Protein AF-A0A670Z2G1-F1 (afdb_monomer)

Foldseek 3Di:
DPVVVVVVVPDPVVVVVVVPPDDPDDDDPPPPPPPPDDDPDDADPVRVLVPDDQPDDDPPVCVDPVNPVVDDPHRDRPCVPPDDDPVVVVVVVPDDDDPVPPDDDPPDDPDPDPPPPDDDDDDDDD

Solvent-accessible surface area (backbone atoms only — not comparable to full-atom values): 9017 Å² total; per-residue (Å²): 127,70,69,65,56,58,56,68,71,71,39,68,68,57,60,48,56,72,72,61,80,75,71,98,62,76,75,72,82,66,74,78,69,75,84,68,80,70,70,92,83,76,72,54,73,68,57,52,59,70,70,63,66,77,89,62,78,80,59,74,85,57,71,39,78,90,36,59,90,76,56,66,93,66,75,77,75,65,66,90,79,50,81,77,51,73,71,52,50,53,49,60,75,65,58,76,77,58,81,85,74,50,84,73,77,81,87,68,77,81,75,76,78,77,83,77,77,76,88,74,84,84,82,83,83,134

InterPro domains:
  IPR051640 GRB10-interacting GYF [PTHR14445] (9-104)

Secondary structure (DSSP, 8-state):
--HHHHHHHS-HHHHHHHH--S-----------------S----HHHHHHT--TTPPPPGGGSSGGGTTT--SS-PPPGGGSPPPHHHHHHHHH-SS-GGGSPPPP-SPPPP--------PPPPP-

pLDDT: mean 70.41, std 14.13, range [41.78, 93.75]

Nearest PDB structures (foldseek):
  5nvl-assembly2_D  TM=9.407E-01  e=3.966E-06  Homo sapiens
  5nvk-assembly2_D  TM=8.586E-01  e=1.618E-06  Homo sapiens
  5nvk-assembly4_H  TM=9.263E-01  e=7.905E-06  Homo sapiens
  5nvl-assembly1_B  TM=8.855E-01  e=6.886E-06  Homo sapiens

Organism: Pseudonaja textilis (NCBI:txid8673)

Mean predicted aligned error: 20.41 Å

Structure (mmCIF, N/CA/C/O backbone):
data_AF-A0A670Z2G1-F1
#
_entry.id   AF-A0A670Z2G1-F1
#
loop_
_atom_site.group_PDB
_atom_site.id
_atom_site.type_symbol
_atom_site.label_atom_id
_atom_site.label_alt_id
_atom_site.label_comp_id
_atom_site.label_asym_id
_atom_site.label_entity_id
_atom_site.label_seq_id
_atom_site.pdbx_PDB_ins_code
_atom_site.Cartn_x
_atom_site.Cartn_y
_atom_site.Cartn_z
_atom_site.occupancy
_atom_site.B_iso_or_equiv
_atom_site.auth_seq_id
_atom_site.auth_comp_id
_atom_site.auth_asym_id
_atom_site.auth_atom_id
_atom_site.pdbx_PDB_model_num
ATOM 1 N N . PRO A 1 1 ? 2.147 -3.084 -48.304 1.00 54.62 1 PRO A N 1
ATOM 2 C CA . PRO A 1 1 ? 3.309 -3.856 -47.788 1.00 54.62 1 PRO A CA 1
ATOM 3 C C . PRO A 1 1 ? 3.455 -3.885 -46.248 1.00 54.62 1 PRO A C 1
ATOM 5 O O . PRO A 1 1 ? 4.021 -4.847 -45.749 1.00 54.62 1 PRO A O 1
ATOM 8 N N . PHE A 1 2 ? 2.927 -2.908 -45.490 1.00 55.69 2 PHE A N 1
ATOM 9 C CA . PHE A 1 2 ? 3.075 -2.861 -44.018 1.00 55.69 2 PHE A CA 1
ATOM 10 C C . PHE A 1 2 ? 2.085 -3.728 -43.213 1.00 55.69 2 PHE A C 1
ATOM 12 O O . PHE A 1 2 ? 2.435 -4.209 -42.143 1.00 55.69 2 PHE A O 1
ATOM 19 N N . LEU A 1 3 ? 0.885 -4.008 -43.733 1.00 57.75 3 LEU A N 1
ATOM 20 C CA . LEU A 1 3 ? -0.133 -4.793 -43.010 1.00 57.75 3 LEU A CA 1
ATOM 21 C C . LEU A 1 3 ? 0.187 -6.299 -42.922 1.00 57.75 3 LEU A C 1
ATOM 23 O O . LEU A 1 3 ? -0.187 -6.958 -41.955 1.00 57.75 3 LEU A O 1
ATOM 27 N N . ASN A 1 4 ? 0.940 -6.838 -43.887 1.00 52.47 4 ASN A N 1
ATOM 28 C CA . ASN A 1 4 ? 1.368 -8.243 -43.864 1.00 52.47 4 ASN A CA 1
ATOM 29 C C . ASN A 1 4 ? 2.418 -8.527 -42.778 1.00 52.47 4 ASN A C 1
ATOM 31 O O . ASN A 1 4 ? 2.541 -9.666 -42.334 1.00 52.47 4 ASN A O 1
ATOM 35 N N . LEU A 1 5 ? 3.154 -7.506 -42.323 1.00 57.09 5 LEU A N 1
ATOM 36 C CA . LEU A 1 5 ? 4.192 -7.666 -41.305 1.00 57.09 5 LEU A CA 1
ATOM 37 C C . LEU A 1 5 ? 3.592 -7.730 -39.890 1.00 57.09 5 LEU A C 1
ATOM 39 O O . LEU A 1 5 ? 4.021 -8.547 -39.078 1.00 57.09 5 LEU A O 1
ATOM 43 N N . THR A 1 6 ? 2.543 -6.946 -39.623 1.00 55.53 6 THR A N 1
ATOM 44 C CA . THR A 1 6 ? 1.823 -6.940 -38.337 1.00 55.53 6 THR A CA 1
ATOM 45 C C . THR A 1 6 ? 1.049 -8.241 -38.106 1.00 55.53 6 THR A C 1
ATOM 47 O O . THR A 1 6 ? 1.092 -8.803 -37.011 1.00 55.53 6 THR A O 1
ATOM 50 N N . LEU A 1 7 ? 0.403 -8.782 -39.146 1.00 54.94 7 LEU A N 1
ATOM 51 C CA . LEU A 1 7 ? -0.327 -10.053 -39.046 1.00 54.94 7 LEU A CA 1
ATOM 52 C C . LEU A 1 7 ? 0.622 -11.245 -38.826 1.00 54.94 7 LEU A C 1
ATOM 54 O O . LEU A 1 7 ? 0.305 -12.178 -38.089 1.00 54.94 7 LEU A O 1
ATOM 58 N N . ALA A 1 8 ? 1.822 -11.190 -39.412 1.00 56.38 8 ALA A N 1
ATOM 59 C CA . ALA A 1 8 ? 2.840 -12.218 -39.241 1.00 56.38 8 ALA A CA 1
ATOM 60 C C . ALA A 1 8 ? 3.431 -12.255 -37.817 1.00 56.38 8 ALA A C 1
ATOM 62 O O . 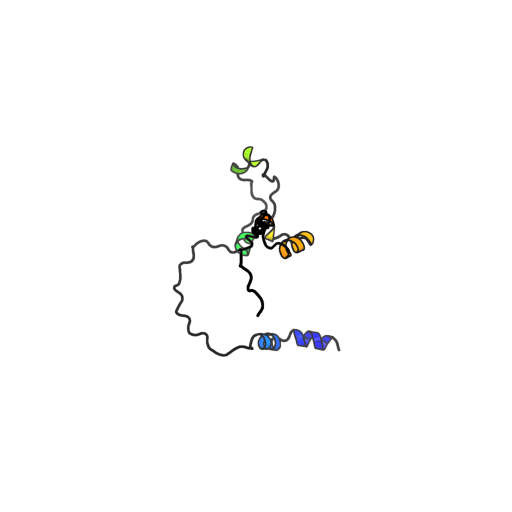ALA A 1 8 ? 3.968 -13.289 -37.418 1.00 56.38 8 ALA A O 1
ATOM 63 N N . PHE A 1 9 ? 3.343 -11.166 -37.044 1.00 59.88 9 PHE A N 1
ATOM 64 C CA . PHE A 1 9 ? 3.830 -11.120 -35.660 1.00 59.88 9 PHE A CA 1
ATOM 65 C C . PHE A 1 9 ? 2.789 -11.613 -34.639 1.00 59.88 9 PHE A C 1
ATOM 67 O O . PHE A 1 9 ? 3.158 -12.183 -33.619 1.00 59.88 9 PHE A O 1
ATOM 74 N N . SER A 1 10 ? 1.492 -11.481 -34.942 1.00 63.66 10 SER A N 1
ATOM 75 C CA . SER A 1 10 ? 0.395 -11.819 -34.016 1.00 63.66 10 SER A CA 1
ATOM 76 C C . SER A 1 10 ? -0.200 -13.227 -34.214 1.00 63.66 10 SER A C 1
ATOM 78 O O . SER A 1 10 ? -1.226 -13.568 -33.631 1.00 63.66 10 SER A O 1
ATOM 80 N N . SER A 1 11 ? 0.409 -14.082 -35.047 1.00 66.31 11 SER A N 1
ATOM 81 C CA . SER A 1 11 ? -0.105 -15.443 -35.252 1.00 66.31 11 SER A CA 1
ATOM 82 C C . SER A 1 11 ? 0.158 -16.332 -34.022 1.00 66.31 11 SER A C 1
ATOM 84 O O . SER A 1 11 ? 1.325 -16.540 -33.663 1.00 66.31 11 SER A O 1
ATOM 86 N N . PRO A 1 12 ? -0.878 -16.954 -33.420 1.00 69.44 12 PRO A N 1
ATOM 87 C CA . PRO A 1 12 ? -0.721 -17.840 -32.261 1.00 69.44 12 PRO A CA 1
ATOM 88 C C . PRO A 1 12 ? 0.230 -19.021 -32.508 1.00 69.44 12 PRO A C 1
ATOM 90 O O . PRO A 1 12 ? 0.868 -19.520 -31.581 1.00 69.44 12 PRO A O 1
ATOM 93 N N . ALA A 1 13 ? 0.367 -19.455 -33.766 1.00 66.38 13 ALA A N 1
ATOM 94 C CA . ALA A 1 13 ? 1.263 -20.540 -34.153 1.00 66.38 13 ALA A CA 1
ATOM 95 C C . ALA A 1 13 ? 2.753 -20.165 -34.016 1.00 66.38 13 ALA A C 1
ATOM 97 O O . ALA A 1 13 ? 3.558 -21.022 -33.654 1.00 66.38 13 ALA A O 1
ATOM 98 N N . ARG A 1 14 ? 3.131 -18.893 -34.235 1.00 65.88 14 ARG A N 1
ATOM 99 C CA . ARG A 1 14 ? 4.517 -18.421 -34.036 1.00 65.88 14 ARG A CA 1
ATOM 100 C C . ARG A 1 14 ? 4.871 -18.258 -32.561 1.00 65.88 14 ARG A C 1
ATOM 102 O O . ARG A 1 14 ? 5.962 -18.662 -32.172 1.00 65.88 14 ARG A O 1
ATOM 109 N N . LEU A 1 15 ? 3.948 -17.757 -31.734 1.00 64.38 15 LEU A N 1
ATOM 110 C CA . LEU A 1 15 ? 4.130 -17.734 -30.275 1.00 64.38 15 LEU A CA 1
ATOM 111 C C . LEU A 1 15 ? 4.297 -19.157 -29.715 1.00 64.38 15 LEU A C 1
ATOM 113 O O . LEU A 1 15 ? 5.175 -19.404 -28.891 1.00 64.38 15 LEU A O 1
ATOM 117 N N . ARG A 1 16 ? 3.531 -20.127 -30.233 1.00 67.50 16 ARG A N 1
ATOM 118 C CA . ARG A 1 16 ? 3.679 -21.543 -29.867 1.00 67.50 16 ARG A CA 1
ATOM 119 C C . ARG A 1 16 ? 5.013 -22.141 -30.329 1.00 67.50 16 ARG A C 1
ATOM 121 O O . ARG A 1 16 ? 5.595 -22.925 -29.586 1.00 67.50 16 ARG A O 1
ATOM 128 N N . ALA A 1 17 ? 5.511 -21.766 -31.508 1.00 57.81 17 ALA A N 1
ATOM 129 C CA . ALA A 1 17 ? 6.790 -22.247 -32.038 1.00 57.81 17 ALA A CA 1
ATOM 130 C C . ALA A 1 17 ? 8.005 -21.710 -31.258 1.00 57.81 17 ALA A C 1
ATOM 132 O O . ALA A 1 17 ? 8.939 -22.470 -31.017 1.00 57.81 17 ALA A O 1
ATOM 133 N N . LEU A 1 18 ? 7.967 -20.456 -30.785 1.00 56.16 18 LEU A N 1
ATOM 134 C CA . LEU A 1 18 ? 8.968 -19.933 -29.839 1.00 56.16 18 LEU A CA 1
ATOM 135 C C . LEU A 1 18 ? 8.878 -20.618 -28.465 1.00 56.16 18 LEU A C 1
ATOM 137 O O . LEU A 1 18 ? 9.891 -20.793 -27.798 1.00 56.16 18 LEU A O 1
ATOM 141 N N . SER A 1 19 ? 7.679 -21.046 -28.060 1.00 60.19 19 SER A N 1
ATOM 142 C CA . SER A 1 19 ? 7.453 -21.761 -26.798 1.00 60.19 19 SER A CA 1
ATOM 143 C C . SER A 1 19 ? 7.776 -23.264 -26.852 1.00 60.19 19 SER A C 1
ATOM 145 O O . SER A 1 19 ? 7.792 -23.894 -25.799 1.00 60.19 19 SER A O 1
ATOM 147 N N . SER A 1 20 ? 7.999 -23.862 -28.031 1.00 56.44 20 SER A N 1
ATOM 148 C CA . SER A 1 20 ? 8.073 -25.333 -28.193 1.00 56.44 20 SER A CA 1
ATOM 149 C C . SER A 1 20 ? 9.461 -25.874 -28.563 1.00 56.44 20 SER A C 1
ATOM 151 O O . SER A 1 20 ? 9.589 -27.023 -28.983 1.00 56.44 20 SER A O 1
ATOM 153 N N . GLY A 1 21 ? 10.520 -25.082 -28.403 1.00 52.53 21 GLY A N 1
ATOM 154 C CA . GLY A 1 21 ? 11.901 -25.522 -28.613 1.00 52.53 21 GLY A CA 1
ATOM 155 C C . GLY A 1 21 ? 12.524 -26.153 -27.366 1.00 52.53 21 GLY A C 1
ATOM 156 O O . GLY A 1 21 ? 13.442 -25.569 -26.803 1.00 52.53 21 GLY A O 1
ATOM 157 N N . GLY A 1 22 ? 12.035 -27.318 -26.922 1.00 51.22 22 GLY A N 1
ATOM 158 C CA . GLY A 1 22 ? 12.644 -28.028 -25.791 1.00 51.22 22 GLY A CA 1
ATOM 159 C C . GLY A 1 22 ? 11.845 -29.202 -25.227 1.00 51.22 22 GLY A C 1
ATOM 160 O O . GLY A 1 22 ? 11.351 -29.124 -24.115 1.00 51.22 22 GLY A O 1
ATOM 161 N N . SER A 1 23 ? 11.817 -30.310 -25.970 1.00 41.78 23 SER A N 1
ATOM 162 C CA . SER A 1 23 ? 11.576 -31.676 -25.482 1.00 41.78 23 SER A CA 1
ATOM 163 C C . SER A 1 23 ? 10.172 -32.047 -24.975 1.00 41.78 23 SER A C 1
ATOM 165 O O . SER A 1 23 ? 9.741 -31.719 -23.874 1.00 41.78 23 SER A O 1
ATOM 167 N N . VAL A 1 24 ? 9.520 -32.904 -25.763 1.00 50.78 24 VAL A N 1
ATOM 168 C CA . VAL A 1 24 ? 8.560 -33.915 -25.306 1.00 50.78 24 VAL A CA 1
ATOM 169 C C . VAL A 1 24 ? 9.269 -34.945 -24.416 1.00 50.78 24 VAL A C 1
ATOM 171 O O . VAL A 1 24 ? 9.497 -36.087 -24.795 1.00 50.78 24 VAL A O 1
ATOM 174 N N . ALA A 1 25 ? 9.617 -34.540 -23.205 1.00 47.84 25 ALA A N 1
ATOM 175 C CA . ALA A 1 25 ? 9.616 -35.448 -22.076 1.00 47.84 25 ALA A CA 1
ATOM 176 C C . ALA A 1 25 ? 8.423 -35.007 -21.239 1.00 47.84 25 ALA A C 1
ATOM 178 O O . ALA A 1 25 ? 8.400 -33.889 -20.725 1.00 47.84 25 ALA A O 1
ATOM 179 N N . SER A 1 26 ? 7.400 -35.859 -21.150 1.00 51.50 26 SER A N 1
ATOM 180 C CA . SER A 1 26 ? 6.422 -35.774 -20.065 1.00 51.50 26 SER A CA 1
ATOM 181 C C . SER A 1 26 ? 7.178 -35.414 -18.784 1.00 51.50 26 SER A C 1
ATOM 183 O O . SER A 1 26 ? 8.189 -36.083 -18.524 1.00 51.50 26 SER A O 1
ATOM 185 N N . PRO A 1 27 ? 6.769 -34.389 -18.009 1.00 59.66 27 PRO A N 1
ATOM 186 C CA . PRO A 1 27 ? 7.418 -34.165 -16.729 1.00 59.66 27 PRO A CA 1
ATOM 187 C C . PRO A 1 27 ? 7.378 -35.512 -15.999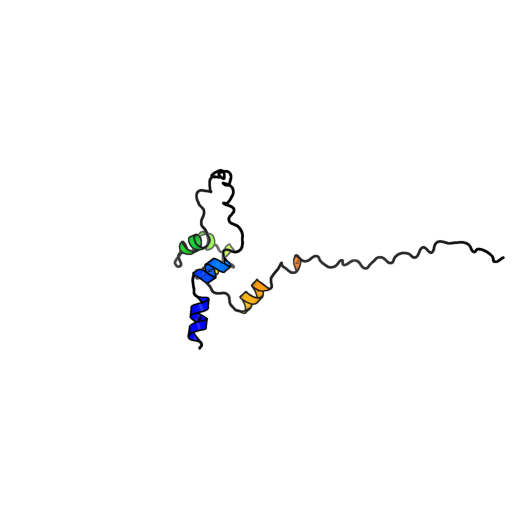 1.00 59.66 27 PRO A C 1
ATOM 189 O O . PRO A 1 27 ? 6.319 -36.157 -16.018 1.00 59.66 27 PRO A O 1
ATOM 192 N N . PRO A 1 28 ? 8.504 -36.012 -15.446 1.00 57.50 28 PRO A N 1
ATOM 193 C CA . PRO A 1 28 ? 8.427 -37.176 -14.575 1.00 57.50 28 PRO A CA 1
ATOM 194 C C . PRO A 1 28 ? 7.311 -36.871 -13.587 1.00 57.50 28 PRO A C 1
ATOM 196 O O . PRO A 1 28 ? 7.241 -35.736 -13.115 1.00 57.50 28 PRO A O 1
ATOM 199 N N . SER A 1 29 ? 6.395 -37.821 -13.371 1.00 55.38 29 SER A N 1
ATOM 200 C CA . SER A 1 29 ? 5.305 -37.655 -12.413 1.00 55.38 29 SER A CA 1
ATOM 201 C C . SER A 1 29 ? 5.932 -37.157 -11.121 1.00 55.38 29 SER A C 1
ATOM 203 O O . SER A 1 29 ? 6.579 -37.944 -10.427 1.00 55.38 29 SER A O 1
ATOM 205 N N . SER A 1 30 ? 5.839 -35.845 -10.866 1.00 56.06 30 SER A N 1
ATOM 206 C CA . SER A 1 30 ? 6.502 -35.238 -9.723 1.00 56.06 30 SER A CA 1
ATOM 207 C C . SER A 1 30 ? 6.031 -36.035 -8.519 1.00 56.06 30 SER A C 1
ATOM 209 O O . SER A 1 30 ? 4.815 -36.248 -8.412 1.00 56.06 30 SER A O 1
ATOM 211 N N . PRO A 1 31 ? 6.940 -36.536 -7.662 1.00 60.16 31 PRO A N 1
ATOM 212 C CA . PRO A 1 31 ? 6.526 -37.198 -6.436 1.00 60.16 31 PRO A CA 1
ATOM 213 C C . PRO A 1 31 ? 5.524 -36.259 -5.784 1.00 60.16 31 PRO A C 1
ATOM 215 O O . PRO A 1 31 ? 5.843 -35.080 -5.619 1.00 60.16 31 PRO A O 1
ATOM 218 N N . ALA A 1 32 ? 4.292 -36.744 -5.586 1.00 62.25 32 ALA A N 1
ATOM 219 C CA . ALA A 1 32 ? 3.166 -35.938 -5.145 1.00 62.25 32 ALA A CA 1
ATOM 220 C C . ALA A 1 32 ? 3.655 -35.073 -3.992 1.00 62.25 32 ALA A C 1
ATOM 222 O O . ALA A 1 32 ? 3.954 -35.600 -2.917 1.00 62.25 32 ALA A O 1
ATOM 223 N N . MET A 1 33 ? 3.855 -33.777 -4.266 1.00 61.28 33 MET A N 1
ATOM 224 C CA . MET A 1 33 ? 4.439 -32.897 -3.272 1.00 61.28 33 MET A CA 1
ATOM 225 C C . MET A 1 33 ? 3.539 -33.018 -2.052 1.00 61.28 33 MET A C 1
ATOM 227 O O . MET A 1 33 ? 2.311 -32.950 -2.219 1.00 61.28 33 MET A O 1
ATOM 231 N N . PRO A 1 34 ? 4.099 -33.260 -0.855 1.00 66.50 34 PRO A N 1
ATOM 232 C CA . PRO A 1 34 ? 3.297 -33.251 0.348 1.00 66.50 34 PRO A CA 1
ATOM 233 C C . PRO A 1 34 ? 2.465 -31.976 0.291 1.00 66.50 34 PRO A C 1
ATOM 235 O O . PRO A 1 34 ? 3.002 -30.903 0.003 1.00 66.50 34 PRO A O 1
ATOM 238 N N . LYS A 1 35 ? 1.145 -32.099 0.449 1.00 66.75 35 LYS A N 1
ATOM 239 C CA . LYS A 1 35 ? 0.245 -30.949 0.552 1.00 66.75 35 LYS A CA 1
ATOM 240 C C . LYS A 1 35 ? 0.601 -30.251 1.863 1.00 66.75 35 LYS A C 1
ATOM 242 O O . LYS A 1 35 ? -0.068 -30.441 2.873 1.00 66.75 35 LYS A O 1
ATOM 247 N N . TYR A 1 36 ? 1.731 -29.550 1.887 1.00 68.88 36 TYR A N 1
ATOM 248 C CA . TYR A 1 36 ? 2.179 -28.793 3.036 1.00 68.88 36 TYR A CA 1
ATOM 249 C C . TYR A 1 36 ? 1.095 -27.766 3.298 1.00 68.88 36 TYR A C 1
ATOM 251 O O . TYR A 1 36 ? 0.681 -27.047 2.384 1.00 68.88 36 TYR A O 1
ATOM 259 N N . LYS A 1 37 ? 0.578 -27.766 4.530 1.00 76.12 37 LYS A N 1
ATOM 260 C CA . LYS A 1 37 ? -0.524 -26.892 4.898 1.00 76.12 37 LYS A CA 1
ATOM 261 C C . LYS A 1 37 ? -0.050 -25.463 4.698 1.00 76.12 37 LYS A C 1
ATOM 263 O O . LYS A 1 37 ? 0.837 -24.953 5.381 1.00 76.12 37 LYS A O 1
ATOM 268 N N . LEU A 1 38 ? -0.635 -24.835 3.700 1.00 81.94 38 LEU A N 1
ATOM 269 C CA . LEU A 1 38 ? -0.557 -23.415 3.534 1.00 81.94 38 LEU A CA 1
ATOM 270 C C . LEU A 1 38 ? -1.174 -22.795 4.818 1.00 81.94 38 LEU A C 1
ATOM 272 O O . LEU A 1 38 ? -2.296 -23.129 5.166 1.00 81.94 38 LEU A O 1
ATOM 276 N N . ALA A 1 39 ? -0.448 -21.914 5.535 1.00 84.94 39 ALA A N 1
ATOM 277 C CA . ALA A 1 39 ? -1.018 -20.896 6.428 1.00 84.94 39 ALA A CA 1
ATOM 278 C C . ALA A 1 39 ? -2.380 -20.395 5.922 1.00 84.94 39 ALA A C 1
ATOM 280 O O . ALA A 1 39 ? -2.528 -20.082 4.742 1.00 84.94 39 ALA A O 1
ATOM 281 N N . GLU A 1 40 ? -3.352 -20.364 6.819 1.00 86.06 40 GLU A N 1
ATOM 282 C CA . GLU A 1 40 ? -4.769 -20.204 6.483 1.00 86.06 40 GLU A CA 1
ATOM 283 C C . GLU A 1 40 ? -5.099 -18.796 5.973 1.00 86.06 40 GLU A C 1
ATOM 285 O O . GLU A 1 40 ? -5.999 -18.639 5.155 1.00 86.06 40 GLU A O 1
ATOM 290 N N . TYR A 1 41 ? -4.308 -17.799 6.372 1.00 87.75 41 TYR A N 1
ATOM 291 C CA . TYR A 1 41 ? -4.425 -16.420 5.911 1.00 87.75 41 TYR A CA 1
ATOM 292 C C . TYR A 1 41 ? -3.182 -16.032 5.113 1.00 87.75 41 TYR A C 1
ATOM 294 O O . TYR A 1 41 ? -2.136 -15.703 5.674 1.00 87.75 41 TYR A O 1
ATOM 302 N N . ARG A 1 42 ? -3.288 -16.101 3.785 1.00 92.75 42 ARG A N 1
ATOM 303 C CA . ARG A 1 42 ? -2.299 -15.555 2.854 1.00 92.75 42 ARG A CA 1
ATOM 304 C C . ARG A 1 42 ? -2.989 -14.598 1.912 1.00 92.75 42 ARG A C 1
ATOM 306 O O . ARG A 1 42 ? -3.955 -14.986 1.272 1.00 92.75 42 ARG A O 1
ATOM 313 N N . TYR A 1 43 ? -2.428 -13.405 1.809 1.00 93.38 43 TYR A N 1
ATOM 314 C CA . TYR A 1 43 ? -2.865 -12.386 0.875 1.00 93.38 43 TYR A CA 1
ATOM 315 C C . TYR A 1 43 ? -1.669 -12.005 0.005 1.00 93.38 43 TYR A C 1
ATOM 317 O O . TYR A 1 43 ? -0.619 -11.597 0.510 1.00 93.38 43 TYR A O 1
ATOM 325 N N . GLY A 1 44 ? -1.799 -12.206 -1.302 1.00 92.50 44 GLY A N 1
ATOM 326 C CA . GLY A 1 44 ? -0.860 -11.717 -2.300 1.00 92.50 44 GLY A CA 1
ATOM 327 C C . GLY A 1 44 ? -0.910 -10.193 -2.421 1.00 92.50 44 GLY A C 1
ATOM 328 O O . GLY A 1 44 ? -1.764 -9.527 -1.840 1.00 92.50 44 GLY A O 1
ATOM 329 N N . ARG A 1 45 ? 0.001 -9.624 -3.218 1.00 93.06 45 ARG A N 1
ATOM 330 C CA . ARG A 1 45 ? 0.084 -8.169 -3.437 1.00 93.06 45 ARG A CA 1
ATOM 331 C C . ARG A 1 45 ? -1.254 -7.575 -3.885 1.00 93.06 45 ARG A C 1
ATOM 333 O O . ARG A 1 45 ? -1.733 -6.638 -3.261 1.00 93.06 45 ARG A O 1
ATOM 340 N N . GLU A 1 46 ? -1.854 -8.131 -4.936 1.00 93.12 46 GLU A N 1
ATOM 341 C CA . GLU A 1 46 ? -3.113 -7.612 -5.489 1.00 93.12 46 GLU A CA 1
ATOM 342 C C . GLU A 1 46 ? -4.285 -7.791 -4.520 1.00 93.12 46 GLU A C 1
ATOM 344 O O . GLU A 1 46 ? -5.118 -6.901 -4.398 1.00 93.12 46 GLU A O 1
ATOM 349 N N . GLU A 1 47 ? -4.318 -8.903 -3.780 1.00 91.88 47 GLU A N 1
ATOM 350 C CA . GLU A 1 47 ? -5.341 -9.154 -2.761 1.00 91.88 47 GLU A CA 1
ATOM 351 C C . GLU A 1 47 ? -5.230 -8.138 -1.621 1.00 91.88 47 GLU A C 1
ATOM 353 O O . GLU A 1 47 ? -6.242 -7.599 -1.185 1.00 91.88 47 GLU A O 1
ATOM 358 N N . MET A 1 48 ? -4.009 -7.802 -1.188 1.00 93.75 48 MET A N 1
ATOM 359 C CA . MET A 1 48 ? -3.817 -6.782 -0.161 1.00 93.75 48 MET A CA 1
ATOM 360 C C . MET A 1 48 ? -4.216 -5.382 -0.625 1.00 93.75 48 MET A C 1
ATOM 362 O O . MET A 1 48 ? -4.804 -4.629 0.147 1.00 93.75 48 MET A O 1
ATOM 366 N N . LEU A 1 49 ? -3.908 -5.030 -1.876 1.00 93.00 49 LEU A N 1
ATOM 367 C CA . LEU A 1 49 ? -4.287 -3.734 -2.442 1.00 93.00 49 LEU A CA 1
ATOM 368 C C . LEU A 1 49 ? -5.799 -3.628 -2.656 1.00 93.00 49 LEU A C 1
ATOM 370 O O . LEU A 1 49 ? -6.359 -2.553 -2.466 1.00 93.00 49 LEU A O 1
ATOM 374 N N . ALA A 1 50 ? -6.470 -4.731 -2.991 1.00 90.44 50 ALA A N 1
ATOM 375 C CA . ALA A 1 50 ? -7.924 -4.769 -3.136 1.00 90.44 50 ALA A CA 1
ATOM 376 C C . ALA A 1 50 ? -8.671 -4.552 -1.807 1.00 90.44 50 ALA A C 1
ATOM 378 O O . ALA A 1 50 ? -9.810 -4.093 -1.818 1.00 90.44 50 ALA A O 1
ATOM 379 N N . LEU A 1 51 ? -8.037 -4.860 -0.670 1.00 90.06 51 LEU A N 1
ATOM 380 C CA . LEU A 1 51 ? -8.590 -4.629 0.669 1.00 90.06 51 LEU A CA 1
ATOM 381 C C . LEU A 1 51 ? -8.396 -3.183 1.168 1.00 90.06 51 LEU A C 1
ATOM 383 O O . LEU A 1 51 ? -8.883 -2.848 2.248 1.00 90.06 51 LEU A O 1
ATOM 387 N N . TYR A 1 52 ? -7.687 -2.324 0.426 1.00 88.69 52 TYR A N 1
ATOM 388 C CA . TYR A 1 52 ? -7.452 -0.937 0.827 1.00 88.69 52 TYR A CA 1
ATOM 389 C C . TYR A 1 52 ? -8.738 -0.101 0.760 1.00 88.69 52 TYR A C 1
ATOM 391 O O . TYR A 1 52 ? -9.428 -0.060 -0.258 1.00 88.69 52 TYR A O 1
ATOM 399 N N . VAL A 1 53 ? -9.020 0.624 1.845 1.00 87.12 53 VAL A N 1
ATOM 400 C CA . VAL A 1 53 ? -10.142 1.563 1.957 1.00 87.12 53 VAL A CA 1
ATOM 401 C C . VAL A 1 53 ? -9.573 2.961 2.182 1.00 87.12 53 VAL A C 1
ATOM 403 O O . VAL A 1 53 ? -8.850 3.183 3.154 1.00 87.12 53 VAL A O 1
ATOM 406 N N . LYS A 1 54 ? -9.895 3.887 1.269 1.00 75.06 54 LYS A N 1
ATOM 407 C CA . LYS A 1 54 ? -9.348 5.253 1.243 1.00 75.06 54 LYS A CA 1
ATOM 408 C C . LYS A 1 54 ? -9.810 6.101 2.431 1.00 75.06 54 LYS A C 1
ATOM 410 O O . LYS A 1 54 ? -9.014 6.824 3.012 1.00 75.06 54 LYS A O 1
ATOM 415 N N . ASP A 1 55 ? -11.065 5.947 2.839 1.00 72.69 55 ASP A N 1
ATOM 416 C CA . ASP A 1 55 ? -11.673 6.743 3.909 1.00 72.69 55 ASP A CA 1
ATOM 417 C C . ASP A 1 55 ? -11.601 6.017 5.262 1.00 72.69 55 ASP A C 1
ATOM 419 O O . ASP A 1 55 ? -12.605 5.833 5.955 1.00 72.69 55 ASP A O 1
ATOM 423 N N . ASN A 1 56 ? -10.408 5.540 5.627 1.00 74.56 56 ASN A N 1
ATOM 424 C CA . ASN A 1 56 ? -10.194 4.923 6.932 1.00 74.56 56 ASN A CA 1
ATOM 425 C C . ASN A 1 56 ? -10.017 5.993 8.009 1.00 74.56 56 ASN A C 1
ATOM 427 O O . ASN A 1 56 ? -9.219 6.917 7.870 1.00 74.56 56 ASN A O 1
ATOM 431 N N . LYS A 1 57 ? -10.753 5.842 9.112 1.00 78.25 57 LYS A N 1
ATOM 432 C CA . LYS A 1 57 ? -10.555 6.678 10.298 1.00 78.25 57 LYS A CA 1
ATOM 433 C C . LYS A 1 57 ? -9.170 6.397 10.873 1.00 78.25 57 LYS A C 1
ATOM 435 O O . LYS A 1 57 ? -8.787 5.233 10.981 1.00 78.25 57 LYS A O 1
ATOM 440 N N . LEU A 1 58 ? -8.451 7.449 11.257 1.00 79.12 58 LEU A N 1
ATOM 441 C CA . LEU A 1 58 ? -7.173 7.313 11.949 1.00 79.12 58 LEU A CA 1
ATOM 442 C C . LEU A 1 58 ? -7.403 6.568 13.275 1.00 79.12 58 LEU A C 1
ATOM 444 O O . LEU A 1 58 ? -8.244 7.014 14.060 1.00 79.12 58 LEU A O 1
ATOM 448 N N . PRO A 1 59 ? -6.696 5.454 13.537 1.00 83.50 59 PRO A N 1
ATOM 449 C CA . PRO A 1 59 ? -6.730 4.805 14.842 1.00 83.50 59 PRO A CA 1
ATOM 450 C C . PRO A 1 59 ? -6.373 5.791 15.959 1.00 83.50 59 PRO A C 1
ATOM 452 O O . PRO A 1 59 ? -5.488 6.625 15.788 1.00 83.50 59 PRO A O 1
ATOM 455 N N . ASP A 1 60 ? -7.034 5.697 17.111 1.00 79.31 60 ASP A N 1
ATOM 456 C CA . ASP A 1 60 ? -6.782 6.623 18.227 1.00 79.31 60 ASP A CA 1
ATOM 457 C C . ASP A 1 60 ? -5.330 6.531 18.733 1.00 79.31 60 ASP A C 1
ATOM 459 O O . ASP A 1 60 ? -4.736 7.531 19.114 1.00 79.31 60 ASP A O 1
ATOM 463 N N . GLU A 1 61 ? -4.720 5.349 18.620 1.00 81.25 61 GLU A N 1
ATOM 464 C CA . GLU A 1 61 ? -3.332 5.054 19.008 1.00 81.25 61 GLU A CA 1
ATOM 465 C C . GLU A 1 61 ? -2.290 5.883 18.243 1.00 81.25 61 GLU A C 1
ATOM 467 O O . GLU A 1 61 ? -1.226 6.195 18.770 1.00 81.25 61 GLU A O 1
ATOM 472 N N . ILE A 1 62 ? -2.570 6.248 16.988 1.00 80.06 62 ILE A N 1
ATOM 473 C CA . ILE A 1 62 ? -1.634 7.047 16.185 1.00 80.06 62 ILE A CA 1
ATOM 474 C C . ILE A 1 62 ? -1.843 8.553 16.366 1.00 80.06 62 ILE A C 1
ATOM 476 O O . ILE A 1 62 ? -0.987 9.327 15.950 1.00 80.06 62 ILE A O 1
ATOM 480 N N . GLN A 1 63 ? -2.950 8.979 16.988 1.00 77.56 63 GLN A N 1
ATOM 481 C CA . GLN A 1 63 ? -3.234 10.393 17.270 1.00 77.56 63 GLN A CA 1
ATOM 482 C C . GLN A 1 63 ? -2.423 10.928 18.463 1.00 77.56 63 GLN A C 1
ATOM 484 O O . GLN A 1 63 ? -2.447 12.130 18.746 1.00 77.56 63 GLN A O 1
ATOM 489 N N .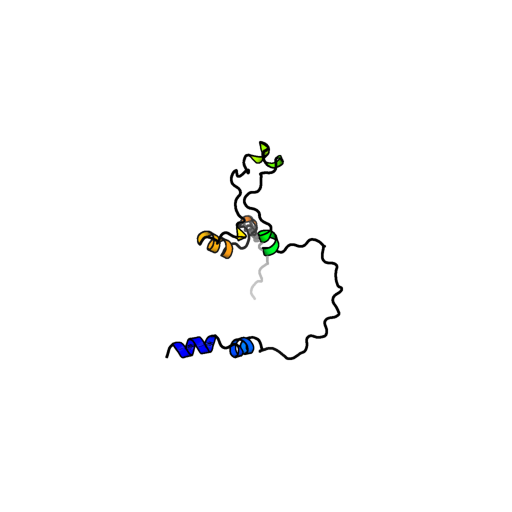 ASP A 1 64 ? -1.683 10.056 19.150 1.00 82.81 64 ASP A N 1
ATOM 490 C CA . ASP A 1 64 ? -0.806 10.439 20.243 1.00 82.81 64 ASP A CA 1
ATOM 491 C C . ASP A 1 64 ? 0.286 11.413 19.784 1.00 82.81 64 ASP A C 1
ATOM 493 O O . ASP A 1 64 ? 0.864 11.325 18.697 1.00 82.81 64 ASP A O 1
ATOM 497 N N . ARG A 1 65 ? 0.633 12.345 20.675 1.00 78.62 65 ARG A N 1
ATOM 498 C CA . ARG A 1 65 ? 1.632 13.397 20.425 1.00 78.62 65 ARG A CA 1
ATOM 499 C C . ARG A 1 65 ? 3.014 12.842 20.059 1.00 78.62 65 ARG A C 1
ATOM 501 O O . ARG A 1 65 ? 3.808 13.540 19.439 1.00 78.62 65 ARG A O 1
ATOM 508 N N . GL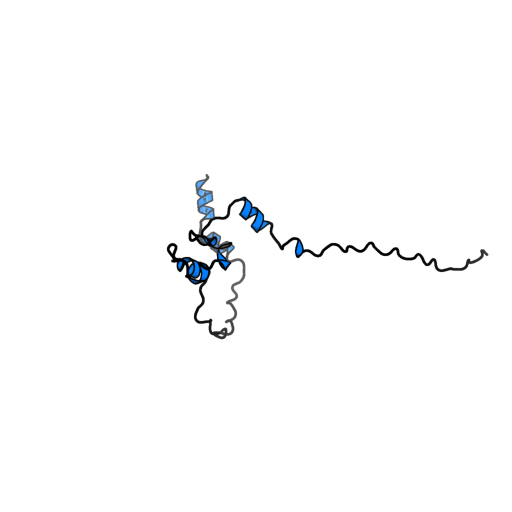U A 1 66 ? 3.302 11.605 20.444 1.00 85.25 66 GLU A N 1
ATOM 509 C CA . GLU A 1 66 ? 4.553 10.911 20.133 1.00 85.25 66 GLU A CA 1
ATOM 510 C C . GLU A 1 66 ? 4.702 10.632 18.632 1.00 85.25 66 GLU A C 1
ATOM 512 O O . GLU A 1 66 ? 5.815 10.661 18.104 1.00 85.25 66 GLU A O 1
ATOM 517 N N . PHE A 1 67 ? 3.582 10.448 17.927 1.00 82.88 67 PHE A N 1
ATOM 518 C CA . PHE A 1 67 ? 3.552 10.146 16.499 1.00 82.88 67 PHE A CA 1
ATOM 519 C C . PHE A 1 67 ? 3.260 11.369 15.631 1.00 82.88 67 PHE A C 1
ATOM 521 O O . PHE A 1 67 ? 3.275 11.256 14.409 1.00 82.88 67 PHE A O 1
ATOM 528 N N . SER A 1 68 ? 3.099 12.564 16.211 1.00 81.06 68 SER A N 1
ATOM 529 C CA . SER A 1 68 ? 2.771 13.780 15.451 1.00 81.06 68 SER A CA 1
ATOM 530 C C . SER A 1 68 ? 3.794 14.126 14.362 1.00 81.06 68 SER A C 1
ATOM 532 O O . SER A 1 68 ? 3.463 14.813 13.406 1.00 81.06 68 SER A O 1
ATOM 534 N N . ALA A 1 69 ? 5.050 13.689 14.511 1.00 85.12 69 ALA A N 1
ATOM 535 C CA . ALA A 1 69 ? 6.108 13.915 13.523 1.00 85.12 69 ALA A CA 1
ATOM 536 C C . ALA A 1 69 ? 6.011 12.999 12.290 1.00 85.12 69 ALA A C 1
ATOM 538 O O . ALA A 1 69 ? 6.608 13.307 11.261 1.00 85.12 69 ALA A O 1
ATOM 539 N N . ILE A 1 70 ? 5.311 11.869 12.408 1.00 86.50 70 ILE A N 1
ATOM 540 C CA . ILE A 1 70 ? 5.119 10.882 11.335 1.00 86.50 70 ILE A CA 1
ATOM 541 C C . ILE A 1 70 ? 3.649 10.744 10.922 1.00 86.50 70 ILE A C 1
ATOM 543 O O . ILE A 1 70 ? 3.354 10.010 9.984 1.00 86.50 70 ILE A O 1
ATOM 547 N N . LEU A 1 71 ? 2.737 11.405 11.639 1.00 83.88 71 LEU A N 1
ATOM 548 C CA . LEU A 1 71 ? 1.314 11.402 11.351 1.00 83.88 71 LEU A CA 1
ATOM 549 C C . LEU A 1 71 ? 1.057 12.200 10.081 1.00 83.88 71 LEU A C 1
ATOM 551 O O . LEU A 1 71 ? 1.433 13.367 9.968 1.00 83.88 71 LEU A O 1
ATOM 555 N N . GLU A 1 72 ? 0.368 11.558 9.153 1.00 83.25 72 GLU A N 1
ATOM 556 C CA . GLU A 1 72 ? -0.149 12.191 7.958 1.00 83.25 72 GLU A CA 1
ATOM 557 C C . GLU A 1 72 ? -1.659 12.352 8.120 1.00 83.25 72 GLU A C 1
ATOM 559 O O . GLU A 1 72 ? -2.377 11.384 8.371 1.00 83.25 72 GLU A O 1
ATOM 564 N N . GLU A 1 73 ? -2.124 13.600 8.066 1.00 77.25 73 GLU A N 1
ATOM 565 C CA . GLU A 1 73 ? -3.528 13.944 8.315 1.00 77.25 73 GLU A CA 1
ATOM 566 C C . GLU A 1 73 ? -4.440 13.444 7.183 1.00 77.25 73 GLU A C 1
ATOM 568 O O . GLU A 1 73 ? -5.585 13.062 7.426 1.00 77.25 73 GLU A O 1
ATOM 573 N N . GLU A 1 74 ? -3.918 13.392 5.954 1.00 80.81 74 GLU A N 1
ATOM 574 C CA . GLU A 1 74 ? -4.613 12.844 4.792 1.00 80.81 74 GLU A CA 1
ATOM 575 C C . GLU A 1 74 ? -4.154 11.399 4.517 1.00 80.81 74 GLU A C 1
ATOM 577 O O . GLU A 1 74 ? -2.957 11.152 4.355 1.00 80.81 74 GLU A O 1
ATOM 582 N N . PRO A 1 75 ? -5.073 10.419 4.420 1.00 82.06 75 PRO A N 1
ATOM 583 C CA . PRO A 1 75 ? -4.700 9.045 4.116 1.00 82.06 75 PRO A CA 1
ATOM 584 C C . PRO A 1 75 ? -4.140 8.934 2.690 1.00 82.06 75 PRO A C 1
ATOM 586 O O . PRO A 1 75 ? -4.866 9.060 1.700 1.00 82.06 75 PRO A O 1
ATOM 589 N N . LEU A 1 76 ? -2.844 8.632 2.574 1.00 86.88 76 LEU A N 1
ATOM 590 C CA . LEU A 1 76 ? -2.215 8.368 1.282 1.00 86.88 76 LEU A CA 1
ATOM 591 C C . LEU A 1 76 ? -2.628 7.011 0.707 1.00 86.88 76 LEU A C 1
ATOM 593 O O . LEU A 1 76 ? -2.774 6.008 1.413 1.00 86.88 76 LEU A O 1
ATOM 597 N N . GLN A 1 77 ? -2.754 6.965 -0.619 1.00 88.94 77 GLN A N 1
ATOM 598 C CA . GLN A 1 77 ? -2.923 5.706 -1.338 1.00 88.94 77 GLN A CA 1
ATOM 599 C C . GLN A 1 77 ? -1.615 4.896 -1.352 1.00 88.94 77 GLN A C 1
ATOM 601 O O . GLN A 1 77 ? -0.527 5.478 -1.383 1.00 88.94 77 GLN A O 1
ATOM 606 N N . PRO A 1 78 ? -1.682 3.555 -1.409 1.00 89.75 78 PRO A N 1
ATOM 607 C CA . PRO A 1 78 ? -0.494 2.723 -1.533 1.00 89.75 78 PRO A CA 1
ATOM 608 C C . PRO A 1 78 ? 0.354 3.120 -2.750 1.00 89.75 78 PRO A C 1
ATOM 610 O O . PRO A 1 78 ? -0.154 3.167 -3.871 1.00 89.75 78 PRO A O 1
ATOM 613 N N . LEU A 1 79 ? 1.667 3.304 -2.560 1.00 89.69 79 LEU A N 1
ATOM 614 C CA . LEU A 1 79 ? 2.615 3.652 -3.638 1.00 89.69 79 LEU A CA 1
ATOM 615 C C . LEU A 1 79 ? 2.603 2.646 -4.799 1.00 89.69 79 LEU A C 1
ATOM 617 O O . LEU A 1 79 ? 2.938 2.974 -5.925 1.00 89.69 79 LEU A O 1
ATOM 621 N N . ALA A 1 80 ? 2.161 1.418 -4.536 1.00 87.56 80 ALA A N 1
ATOM 622 C CA . ALA A 1 80 ? 1.920 0.382 -5.531 1.00 87.56 80 ALA A CA 1
ATOM 623 C C . ALA A 1 80 ? 0.908 0.764 -6.630 1.00 87.56 80 ALA A C 1
ATOM 625 O O . ALA A 1 80 ? 0.949 0.158 -7.704 1.00 87.56 80 ALA A O 1
ATOM 626 N N . LEU A 1 81 ? -0.002 1.700 -6.338 1.00 85.00 81 LEU A N 1
ATOM 627 C CA . LEU A 1 81 ? -0.999 2.247 -7.263 1.00 85.00 81 LEU A CA 1
ATOM 628 C C . LEU A 1 81 ? -0.497 3.514 -7.970 1.00 85.00 81 LEU A C 1
ATOM 630 O O . LEU A 1 81 ? -1.093 3.946 -8.954 1.00 85.00 81 LEU A O 1
ATOM 634 N N . VAL A 1 82 ? 0.596 4.101 -7.478 1.00 88.75 82 VAL A N 1
ATOM 635 C CA . VAL A 1 82 ? 1.206 5.299 -8.048 1.00 88.75 82 VAL A CA 1
ATOM 636 C C . VAL A 1 82 ? 2.260 4.865 -9.070 1.00 88.75 82 VAL A C 1
ATOM 638 O O . VAL A 1 82 ? 3.168 4.101 -8.734 1.00 88.75 82 VAL A O 1
ATOM 641 N N . PRO A 1 83 ? 2.161 5.302 -10.337 1.00 85.75 83 PRO A N 1
ATOM 642 C CA . PRO A 1 83 ? 3.213 5.037 -11.305 1.00 85.75 83 PRO A CA 1
ATOM 643 C C . PRO A 1 83 ? 4.494 5.763 -10.883 1.00 85.75 83 PRO A C 1
ATOM 645 O O . PRO A 1 83 ? 4.456 6.929 -10.500 1.00 85.75 83 PRO A O 1
ATOM 648 N N . LEU A 1 84 ? 5.628 5.072 -10.984 1.00 82.56 84 LEU A N 1
ATOM 649 C CA . LEU A 1 84 ? 6.933 5.645 -10.657 1.00 82.56 84 LEU A CA 1
ATOM 650 C C . LEU A 1 84 ? 7.270 6.805 -11.595 1.00 82.56 84 LEU A C 1
ATOM 652 O O . LEU A 1 84 ? 7.143 6.671 -12.820 1.00 82.56 84 LEU A O 1
ATOM 656 N N . THR A 1 85 ? 7.793 7.889 -11.030 1.00 86.25 85 THR A N 1
ATOM 657 C CA . THR A 1 85 ? 8.340 9.003 -11.810 1.00 86.25 85 THR A CA 1
ATOM 658 C C . THR A 1 85 ? 9.654 8.607 -12.492 1.00 86.25 85 THR A C 1
ATOM 660 O O . THR A 1 85 ? 10.264 7.581 -12.171 1.00 86.25 85 THR A O 1
ATOM 663 N N . GLU A 1 86 ? 10.097 9.374 -13.487 1.00 83.69 86 GLU A N 1
ATOM 664 C CA . GLU A 1 86 ? 11.292 9.033 -14.273 1.00 83.69 86 GLU A CA 1
ATOM 665 C C . GLU A 1 86 ? 12.554 8.975 -13.395 1.00 83.69 86 GLU A C 1
ATOM 667 O O . GLU A 1 86 ? 13.372 8.057 -13.524 1.00 83.69 86 GLU A O 1
ATOM 672 N N . GLU A 1 87 ? 12.679 9.896 -12.439 1.00 79.50 87 GLU A N 1
ATOM 673 C CA . GLU A 1 87 ? 13.778 9.953 -11.478 1.00 79.50 87 GLU A CA 1
ATOM 674 C C . GLU A 1 87 ? 13.795 8.759 -10.511 1.00 79.50 87 GLU A C 1
ATOM 676 O O . GLU A 1 87 ? 14.866 8.222 -10.191 1.00 79.50 87 GLU A O 1
ATOM 681 N N . GLU A 1 88 ? 12.623 8.276 -10.093 1.00 81.06 88 GLU A N 1
ATOM 682 C CA . GLU A 1 88 ? 12.501 7.077 -9.267 1.00 81.06 88 GLU A CA 1
ATOM 683 C C . GLU A 1 88 ? 12.795 5.813 -10.072 1.00 81.06 88 GLU A C 1
ATOM 685 O O . GLU A 1 88 ? 13.481 4.917 -9.580 1.00 81.06 88 GLU A O 1
ATOM 690 N N . GLN A 1 89 ? 12.366 5.746 -11.336 1.00 79.25 89 GLN A N 1
ATOM 691 C CA . GLN A 1 89 ? 12.674 4.615 -12.213 1.00 79.25 89 GLN A CA 1
ATOM 692 C C . GLN A 1 89 ? 14.180 4.460 -12.434 1.00 79.25 89 GLN A C 1
ATOM 694 O O . GLN A 1 89 ? 14.696 3.341 -12.368 1.00 79.25 89 GLN A O 1
ATOM 699 N N . VAL A 1 90 ? 14.902 5.562 -12.664 1.00 80.19 90 VAL A N 1
ATOM 700 C CA . VAL A 1 90 ? 16.370 5.540 -12.771 1.00 80.19 90 VAL A CA 1
ATOM 701 C C . VAL A 1 90 ? 16.995 5.126 -11.439 1.00 80.19 90 VAL A C 1
ATOM 703 O O . VAL A 1 90 ? 17.859 4.248 -11.413 1.00 80.19 90 VAL A O 1
ATOM 706 N N . SER A 1 91 ? 16.500 5.677 -10.329 1.00 78.38 91 SER A N 1
ATOM 707 C CA . SER A 1 91 ? 16.988 5.367 -8.982 1.00 78.38 91 SER A CA 1
ATOM 708 C C . SER A 1 91 ? 16.797 3.901 -8.586 1.00 78.38 91 SER A C 1
ATOM 710 O O . SER A 1 91 ? 17.698 3.313 -7.992 1.00 78.38 91 SER A O 1
ATOM 712 N N . VAL A 1 92 ? 15.650 3.298 -8.904 1.00 78.69 92 VAL A N 1
ATOM 713 C CA . VAL A 1 92 ? 15.341 1.890 -8.608 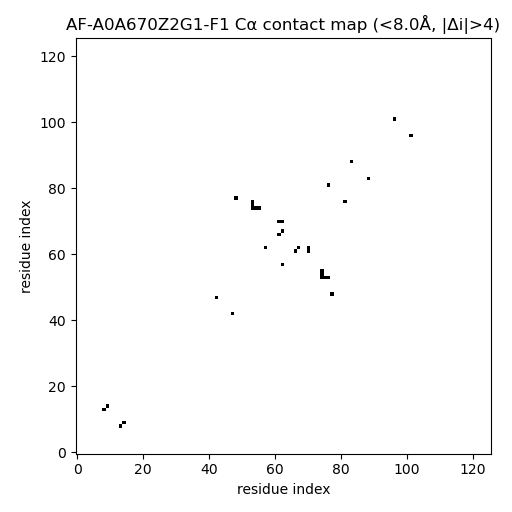1.00 78.69 92 VAL A CA 1
ATOM 714 C C . VAL A 1 92 ? 16.135 0.958 -9.519 1.00 78.69 92 VAL A C 1
ATOM 716 O O . VAL A 1 92 ? 16.656 -0.049 -9.048 1.00 78.69 92 VAL A O 1
ATOM 719 N N . ARG A 1 93 ? 16.294 1.306 -10.804 1.00 75.38 93 ARG A N 1
ATOM 720 C CA . ARG A 1 93 ? 17.102 0.516 -11.751 1.00 75.38 93 ARG A CA 1
ATOM 721 C C . ARG A 1 93 ? 18.594 0.539 -11.418 1.00 75.38 93 ARG A C 1
ATOM 723 O O . ARG A 1 93 ? 19.274 -0.452 -11.663 1.00 75.38 93 ARG A O 1
ATOM 730 N N . GLN A 1 94 ? 19.107 1.654 -10.893 1.00 73.06 94 GLN A N 1
ATOM 731 C CA . GLN A 1 94 ? 20.528 1.811 -10.554 1.00 73.06 94 GLN A CA 1
ATOM 732 C C . GLN A 1 94 ? 20.873 1.406 -9.115 1.00 73.06 94 GLN A C 1
ATOM 734 O O . GLN A 1 94 ? 22.043 1.154 -8.825 1.00 73.06 94 GLN A O 1
ATOM 739 N N . ARG A 1 95 ? 19.899 1.304 -8.199 1.00 60.34 95 ARG A N 1
ATOM 740 C CA . ARG A 1 95 ? 20.163 0.863 -6.821 1.00 60.34 95 ARG A CA 1
ATOM 741 C C . ARG A 1 95 ? 20.369 -0.647 -6.739 1.00 60.34 95 ARG A C 1
ATOM 743 O O . ARG A 1 95 ? 19.425 -1.416 -6.599 1.00 60.34 95 ARG A O 1
ATOM 750 N N . GLY A 1 96 ? 21.634 -1.049 -6.688 1.00 64.56 96 GLY A N 1
ATOM 751 C CA . GLY A 1 96 ? 22.075 -2.293 -6.064 1.00 64.56 96 GLY A CA 1
ATOM 752 C C . GLY A 1 96 ? 22.868 -1.969 -4.800 1.00 64.56 96 GLY A C 1
ATOM 753 O O . GLY A 1 96 ? 23.998 -1.509 -4.900 1.00 64.56 96 GLY A O 1
ATOM 754 N N . SER A 1 97 ? 22.289 -2.226 -3.623 1.00 67.00 97 SER A N 1
ATOM 755 C CA . SER A 1 97 ? 22.870 -1.984 -2.284 1.00 67.00 97 SER A CA 1
ATOM 756 C C . SER A 1 97 ? 23.216 -0.519 -1.942 1.00 67.00 97 SER A C 1
ATOM 758 O O . SER A 1 97 ? 23.503 0.309 -2.801 1.00 67.00 97 SER A O 1
ATOM 760 N N . SER A 1 98 ? 23.138 -0.154 -0.656 1.00 73.62 98 SER A N 1
ATOM 761 C CA . SER A 1 98 ? 23.543 1.184 -0.204 1.00 73.62 98 SER A CA 1
ATOM 762 C C . SER A 1 98 ? 25.069 1.317 -0.245 1.00 73.62 98 SER A C 1
ATOM 764 O O . SER A 1 98 ? 25.779 0.350 0.015 1.00 73.62 98 SER A O 1
ATOM 766 N N . ALA A 1 99 ? 25.601 2.517 -0.507 1.00 70.19 99 ALA A N 1
ATOM 767 C CA . ALA A 1 99 ? 27.053 2.747 -0.572 1.00 70.19 99 ALA A CA 1
ATOM 768 C C . ALA A 1 99 ? 27.800 2.325 0.712 1.00 70.19 99 ALA A C 1
ATOM 770 O O . ALA A 1 99 ? 28.968 1.957 0.665 1.00 70.19 99 ALA A O 1
ATOM 771 N N . ARG A 1 100 ? 27.107 2.326 1.859 1.00 66.56 100 ARG A N 1
ATOM 772 C CA . ARG A 1 100 ? 27.627 1.882 3.161 1.00 66.56 100 ARG A CA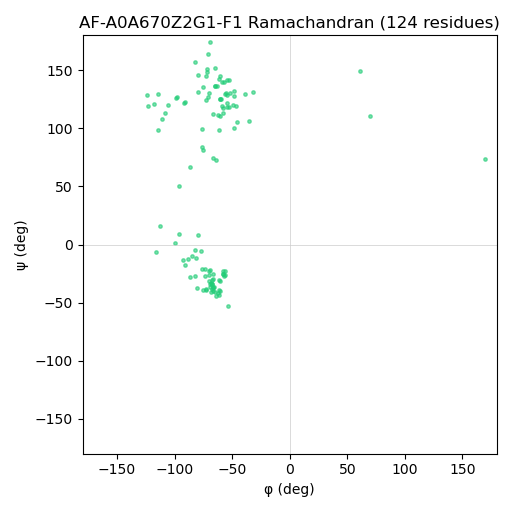 1
ATOM 773 C C . ARG A 1 100 ? 27.772 0.358 3.278 1.00 66.56 100 ARG A C 1
ATOM 775 O O . ARG A 1 100 ? 28.508 -0.107 4.139 1.00 66.56 100 ARG A O 1
ATOM 782 N N . ALA A 1 101 ? 27.063 -0.403 2.447 1.00 68.25 101 ALA A N 1
ATOM 783 C CA . ALA A 1 101 ? 27.170 -1.857 2.380 1.00 68.25 101 ALA A CA 1
ATOM 784 C C . ALA A 1 101 ? 28.322 -2.324 1.473 1.00 68.25 101 ALA A C 1
ATOM 786 O O . ALA A 1 101 ? 28.655 -3.509 1.479 1.00 68.25 101 ALA A O 1
ATOM 787 N N . LEU A 1 102 ? 28.940 -1.41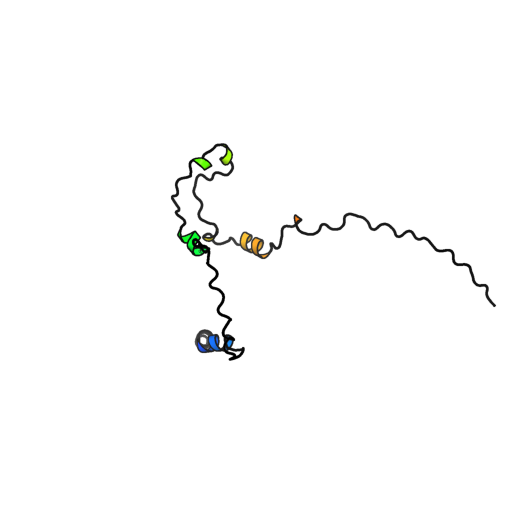5 0.709 1.00 71.94 102 LEU A N 1
ATOM 788 C CA . LEU A 1 102 ? 30.137 -1.731 -0.058 1.00 71.94 102 LEU A CA 1
ATOM 789 C C . LEU A 1 102 ? 31.343 -1.819 0.890 1.00 71.94 102 LEU A C 1
ATOM 791 O O . LEU A 1 102 ? 31.493 -0.959 1.763 1.00 71.94 102 LEU A O 1
ATOM 795 N N . PRO A 1 103 ? 32.212 -2.834 0.739 1.00 74.75 103 PRO A N 1
ATOM 796 C CA . PRO A 1 103 ? 33.430 -2.936 1.529 1.00 74.75 103 PRO A CA 1
ATOM 797 C C . PRO A 1 103 ? 34.246 -1.650 1.390 1.00 74.75 103 PRO A C 1
ATOM 799 O O . PRO A 1 103 ? 34.611 -1.258 0.280 1.00 74.75 103 PRO A O 1
ATOM 802 N N . LEU A 1 104 ? 34.516 -0.981 2.512 1.00 69.00 104 LEU A N 1
ATOM 803 C CA . LEU A 1 104 ? 35.395 0.184 2.518 1.00 69.00 104 LEU A CA 1
ATOM 804 C C . LEU A 1 104 ? 36.778 -0.237 1.992 1.00 69.00 104 LEU A C 1
ATOM 806 O O . LEU A 1 104 ? 37.255 -1.320 2.352 1.00 69.00 104 LEU A O 1
ATOM 810 N N . PRO A 1 105 ? 37.443 0.589 1.163 1.00 71.06 105 PRO A N 1
ATOM 811 C CA . PRO A 1 105 ? 38.819 0.315 0.779 1.00 71.06 105 PRO A CA 1
ATOM 812 C C . PRO A 1 105 ? 39.678 0.222 2.051 1.00 71.06 105 PRO A C 1
ATOM 814 O O . PRO A 1 105 ? 39.461 1.004 2.983 1.00 71.06 105 PRO A O 1
ATOM 817 N N . PRO A 1 106 ? 40.636 -0.721 2.132 1.00 64.38 106 PRO A N 1
ATOM 818 C CA . PRO A 1 106 ? 41.489 -0.847 3.304 1.00 64.38 106 PRO A CA 1
ATOM 819 C C . PRO A 1 106 ? 42.223 0.477 3.535 1.00 64.38 106 PRO A C 1
ATOM 821 O O . PRO A 1 106 ? 43.002 0.930 2.701 1.00 64.38 106 PRO A O 1
ATOM 824 N N . THR A 1 107 ? 41.956 1.109 4.677 1.00 64.44 107 THR A N 1
ATOM 825 C CA . THR A 1 107 ? 42.541 2.397 5.079 1.00 64.44 107 THR A CA 1
ATOM 826 C C . THR A 1 107 ? 43.961 2.262 5.632 1.00 64.44 107 THR A C 1
ATOM 828 O O . THR A 1 107 ? 44.529 3.233 6.128 1.00 64.44 107 THR A O 1
ATOM 831 N N . SER A 1 108 ? 44.572 1.078 5.552 1.00 56.91 108 SER A N 1
ATOM 832 C CA . SER A 1 108 ? 45.954 0.868 5.966 1.00 56.91 108 SER A CA 1
ATOM 833 C C . SER A 1 108 ? 46.910 1.064 4.781 1.00 56.91 108 SER A C 1
ATOM 835 O O . SER A 1 108 ? 46.798 0.355 3.777 1.00 56.91 108 SER A O 1
ATOM 837 N N . PRO A 1 109 ? 47.890 1.988 4.864 1.00 60.81 109 PRO A N 1
ATOM 838 C CA . PRO A 1 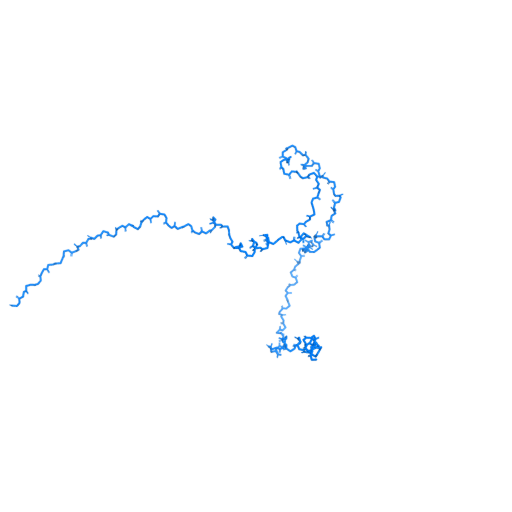109 ? 48.960 2.029 3.877 1.00 60.81 109 PRO A CA 1
ATOM 839 C C . PRO A 1 109 ? 49.739 0.704 3.927 1.00 60.81 109 PRO A C 1
ATOM 841 O O . PRO A 1 109 ? 49.941 0.157 5.021 1.00 60.81 109 PRO A O 1
ATOM 844 N N . PRO A 1 110 ? 50.192 0.169 2.777 1.00 57.25 110 PRO A N 1
ATOM 845 C CA . PRO A 1 110 ? 50.958 -1.066 2.758 1.00 57.25 110 PRO A CA 1
ATOM 846 C C . PRO A 1 110 ? 52.211 -0.860 3.609 1.00 57.25 110 PRO A C 1
ATOM 848 O O . PRO A 1 110 ? 53.025 0.026 3.332 1.00 57.25 110 PRO A O 1
ATOM 851 N N . ARG A 1 111 ? 52.358 -1.660 4.674 1.00 56.12 111 ARG A N 1
ATOM 852 C CA . ARG A 1 111 ? 53.591 -1.690 5.465 1.00 56.12 111 ARG A CA 1
ATOM 853 C C . ARG A 1 111 ? 54.742 -1.936 4.491 1.00 56.12 111 ARG A C 1
ATOM 855 O O . ARG A 1 111 ? 54.757 -2.953 3.797 1.00 56.12 111 ARG A O 1
ATOM 862 N N . ARG A 1 112 ? 55.663 -0.968 4.409 1.00 55.44 112 ARG A N 1
ATOM 863 C CA . ARG A 1 112 ? 56.918 -1.085 3.659 1.00 55.44 112 ARG A CA 1
ATOM 864 C C . ARG A 1 112 ? 57.529 -2.437 4.019 1.00 55.44 112 ARG A C 1
ATOM 866 O O . ARG A 1 112 ? 57.776 -2.690 5.194 1.00 55.44 112 ARG A O 1
ATOM 873 N N . LYS A 1 113 ? 57.713 -3.310 3.026 1.00 52.88 113 LYS A N 1
ATOM 874 C CA . LYS A 1 113 ? 58.492 -4.536 3.201 1.00 52.88 113 LYS A CA 1
ATOM 875 C C . LYS A 1 113 ? 59.877 -4.087 3.658 1.00 52.88 113 LYS A C 1
ATOM 877 O O . LYS A 1 113 ? 60.552 -3.379 2.911 1.00 52.88 113 LYS A O 1
ATOM 882 N N . GLU A 1 114 ? 60.246 -4.405 4.895 1.00 49.44 114 GLU A N 1
ATOM 883 C CA . GLU A 1 114 ? 61.610 -4.217 5.372 1.00 49.44 114 GLU A CA 1
ATOM 884 C C . GLU A 1 114 ? 62.535 -4.951 4.404 1.00 49.44 114 GLU A C 1
ATOM 886 O O . GLU A 1 114 ? 62.414 -6.156 4.181 1.00 49.44 114 GLU A O 1
ATOM 891 N N . VAL A 1 115 ? 63.422 -4.192 3.766 1.00 50.47 115 VAL A N 1
ATOM 892 C CA . VAL A 1 115 ? 64.514 -4.738 2.971 1.00 50.47 115 VAL A CA 1
ATOM 893 C C . VAL A 1 115 ? 65.540 -5.250 3.972 1.00 50.47 115 VAL A C 1
ATOM 895 O O . VAL A 1 115 ? 66.511 -4.573 4.296 1.00 50.47 115 VAL A O 1
ATOM 898 N N . THR A 1 116 ? 65.311 -6.447 4.506 1.00 50.47 116 THR A N 1
ATOM 899 C CA . THR A 1 116 ? 66.376 -7.219 5.142 1.00 50.47 116 THR A CA 1
ATOM 900 C C . THR A 1 116 ? 67.210 -7.798 4.007 1.00 50.47 116 THR A C 1
ATOM 902 O O . THR A 1 116 ? 66.968 -8.903 3.525 1.00 50.47 116 THR A O 1
ATOM 905 N N . ALA A 1 117 ? 68.143 -6.990 3.503 1.00 50.19 117 ALA A N 1
ATOM 906 C CA . ALA A 1 117 ? 69.177 -7.444 2.590 1.00 50.19 117 ALA A CA 1
ATOM 907 C C . ALA A 1 117 ? 70.014 -8.496 3.330 1.00 50.19 117 ALA A C 1
ATOM 909 O O . ALA A 1 117 ? 70.867 -8.173 4.157 1.00 50.19 117 ALA A O 1
ATOM 910 N N . ALA A 1 118 ? 69.702 -9.765 3.073 1.00 46.62 118 ALA A N 1
ATOM 911 C CA . ALA A 1 118 ? 70.495 -10.889 3.515 1.00 46.62 118 ALA A CA 1
ATOM 912 C C . ALA A 1 118 ? 71.882 -10.787 2.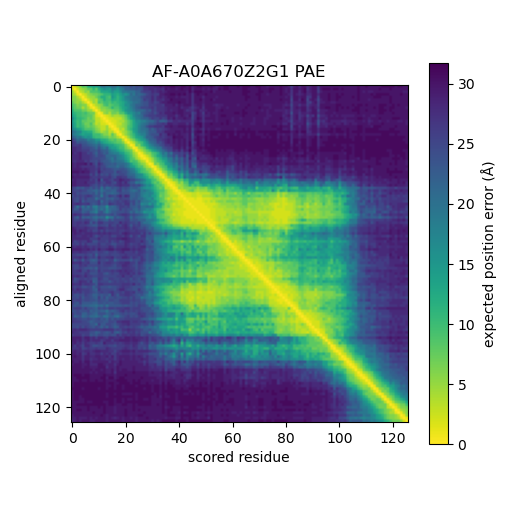870 1.00 46.62 118 ALA A C 1
ATOM 914 O O . ALA A 1 118 ? 72.050 -10.914 1.659 1.00 46.62 118 ALA A O 1
ATOM 915 N N . LEU A 1 119 ? 72.852 -10.517 3.737 1.00 54.25 119 LEU A N 1
ATOM 916 C CA . LEU A 1 119 ? 74.271 -10.793 3.608 1.00 54.25 119 LEU A CA 1
ATOM 917 C C . LEU A 1 119 ? 74.507 -12.124 2.865 1.00 54.25 119 LEU A C 1
ATOM 919 O O . LEU A 1 119 ? 74.314 -13.191 3.441 1.00 54.25 119 LEU A O 1
ATOM 923 N N . PHE A 1 120 ? 74.945 -12.068 1.607 1.00 48.06 120 PHE A N 1
ATOM 924 C CA . PHE A 1 120 ? 75.567 -13.206 0.923 1.00 48.06 120 PHE A CA 1
ATOM 925 C C . PHE A 1 120 ? 77.031 -12.861 0.620 1.00 48.06 120 PHE A C 1
ATOM 927 O O . PHE A 1 120 ? 77.292 -11.780 0.083 1.00 48.06 120 PHE A O 1
ATOM 934 N N . PRO A 1 121 ? 77.998 -13.728 0.980 1.00 54.00 121 PRO A N 1
ATOM 935 C CA . PRO A 1 121 ? 79.407 -13.466 0.746 1.00 54.00 121 PRO A CA 1
ATOM 936 C C . PRO A 1 121 ? 79.793 -13.759 -0.712 1.00 54.00 121 PRO A C 1
ATOM 938 O O . PRO A 1 121 ? 79.267 -14.662 -1.358 1.00 54.00 121 PRO A O 1
ATOM 941 N N . SER A 1 122 ? 80.733 -12.950 -1.196 1.00 50.53 122 SER A N 1
ATOM 942 C CA . SER A 1 122 ? 81.391 -12.997 -2.506 1.00 50.53 122 SER A CA 1
ATOM 943 C C . SER A 1 122 ? 81.993 -14.369 -2.858 1.00 50.53 122 SER A C 1
ATOM 945 O O . SER A 1 122 ? 82.636 -14.967 -1.991 1.00 50.53 122 SER A O 1
ATOM 947 N N . PRO A 1 123 ? 81.922 -14.827 -4.124 1.00 54.94 123 PRO A N 1
ATOM 948 C CA . PRO A 1 123 ? 82.880 -15.780 -4.665 1.00 54.94 123 PRO A CA 1
ATOM 949 C C . PRO A 1 123 ? 83.973 -15.055 -5.478 1.00 54.94 123 PRO A C 1
ATOM 951 O O . PRO A 1 123 ? 83.691 -14.263 -6.377 1.00 54.94 123 PRO A O 1
ATOM 954 N N . ALA A 1 124 ? 85.233 -15.337 -5.139 1.00 51.91 124 ALA A N 1
ATOM 955 C CA . ALA A 1 124 ? 86.429 -14.864 -5.838 1.00 51.91 124 ALA A CA 1
ATOM 956 C C . ALA A 1 124 ? 86.525 -15.422 -7.277 1.00 51.91 124 ALA A C 1
ATOM 958 O O . ALA A 1 124 ? 86.026 -16.524 -7.525 1.00 51.91 124 ALA A O 1
ATOM 959 N N . PRO A 1 125 ? 87.173 -14.711 -8.221 1.00 59.53 125 PRO A N 1
ATOM 960 C CA . PRO A 1 125 ? 87.440 -15.248 -9.548 1.00 59.53 125 PRO A CA 1
ATOM 961 C C . PRO A 1 125 ? 88.692 -16.144 -9.564 1.00 59.53 125 PRO A C 1
ATOM 963 O O . PRO A 1 125 ? 89.547 -16.047 -8.683 1.00 59.53 125 PRO A O 1
ATOM 966 N N . LEU A 1 126 ? 88.710 -17.013 -10.579 1.00 49.03 126 LEU A N 1
ATOM 967 C CA . LEU A 1 126 ? 89.625 -18.125 -10.879 1.00 49.03 126 LEU A CA 1
ATOM 968 C C . LEU A 1 126 ? 91.123 -17.801 -10.807 1.00 49.03 126 LEU A C 1
ATOM 970 O O . LEU A 1 126 ? 91.519 -16.722 -11.304 1.00 49.03 126 LEU A O 1
#

Sequence (126 aa):
PFLNLTLAFSSPARLRALSSGGSVASPPSSPAMPKYKLAEYRYGREEMLALYVKDNKLPDEIQDREFSAILEEEPLQPLALVPLTEEEQVSVRQRGSSARALPLPPTSPPRRKEVTAALFPSPAPL

Radius of gyration: 33.28 Å; Cα contacts (8 Å, |Δi|>4): 17; chains: 1; bounding box: 101×52×68 Å